Protein AF-A0A8T5S6P5-F1 (afdb_monomer)

Radius of gyration: 13.64 Å; Cα contacts (8 Å, |Δi|>4): 61; chains: 1; bounding box: 29×26×36 Å

Secondary structure (DSSP, 8-state):
--TT-EEEEEEEETTEEEEEEEES-HHHHHHHHHHHHHHHHH-HHHHHHHHHHHHTTPPPPGGG-HHHHHHHIIIII-

Solvent-accessible surface area (backbone atoms only — not comparable to full-atom values): 4843 Å² total; per-residue (Å²): 135,75,89,81,61,64,48,77,48,79,47,79,55,92,95,42,77,48,78,46,79,46,69,77,62,65,69,61,53,49,51,46,49,52,53,48,61,50,49,43,64,70,34,64,68,55,38,49,50,54,50,52,29,60,79,66,75,46,88,81,54,62,89,80,34,60,72,55,49,54,50,50,41,62,64,76,69,103

Sequence (78 aa):
MEFGDYMILLQTVEKFSICYLFKGQTYIAKQKLTQFTEKIKKNTSIWKTLNFYYNTSRVVKLEDLPALESLISEIFIQ

Foldseek 3Di:
DDPPQWDWDWDDQPPDIDIDIDGDDPVLVVVLVVVLSVVCVVPPVNVVVVVVCVVVVHDDDCVNPVVNVVSCCVRPVD

pLDDT: mean 91.38, std 9.77, range [44.91, 97.31]

Mean predicted aligned error: 4.1 Å

Nearest PDB structures (foldseek):
  6wd8-assembly1_L  TM=2.725E-01  e=7.174E+00  Escherichia coli
  4rwa-assembly1_A  TM=2.790E-01  e=8.222E+00  Escherichia coli

Structure (mmCIF, N/CA/C/O backbone):
data_AF-A0A8T5S6P5-F1
#
_entry.id   AF-A0A8T5S6P5-F1
#
loop_
_atom_site.group_PDB
_atom_site.id
_atom_site.type_symbol
_atom_site.label_atom_id
_atom_site.label_alt_id
_atom_site.label_comp_id
_atom_site.label_asym_id
_atom_site.label_entity_id
_atom_site.label_seq_id
_atom_site.pdbx_PDB_ins_code
_atom_site.Cartn_x
_atom_site.Cartn_y
_atom_site.Cartn_z
_atom_site.occupancy
_atom_site.B_iso_or_equiv
_atom_site.auth_seq_id
_atom_site.auth_comp_id
_atom_site.auth_asym_id
_atom_site.auth_atom_id
_atom_site.pdbx_PDB_model_num
ATOM 1 N N . MET A 1 1 ? 6.628 -15.752 -23.282 1.00 44.91 1 MET A N 1
ATOM 2 C CA . MET A 1 1 ? 6.511 -15.343 -21.869 1.00 44.91 1 MET A CA 1
ATOM 3 C C . MET A 1 1 ? 7.870 -15.626 -21.258 1.00 44.91 1 MET A C 1
ATOM 5 O O . MET A 1 1 ? 8.186 -16.789 -21.050 1.00 44.91 1 MET A O 1
ATOM 9 N N . GLU A 1 2 ? 8.734 -14.619 -21.155 1.00 51.84 2 GLU A N 1
ATOM 10 C CA . GLU A 1 2 ? 10.085 -14.821 -20.621 1.00 51.84 2 GLU A CA 1
ATOM 11 C C . GLU A 1 2 ? 10.025 -14.789 -19.091 1.00 51.84 2 GLU A C 1
ATOM 13 O O . GLU A 1 2 ? 9.512 -13.849 -18.482 1.00 51.84 2 GLU A O 1
ATOM 18 N N . PHE A 1 3 ? 10.484 -15.867 -18.460 1.00 53.00 3 PHE A N 1
ATOM 19 C CA . PHE A 1 3 ? 10.648 -15.928 -17.013 1.00 53.00 3 PHE A CA 1
ATOM 20 C C . PHE A 1 3 ? 11.820 -15.018 -16.612 1.00 53.00 3 PHE A C 1
ATOM 22 O O . PHE A 1 3 ? 12.916 -15.172 -17.140 1.00 53.00 3 PHE A O 1
ATOM 29 N N . GLY A 1 4 ? 11.593 -14.082 -15.682 1.00 66.38 4 GLY A N 1
ATOM 30 C CA . GLY A 1 4 ? 12.616 -13.144 -15.183 1.00 66.38 4 GLY A CA 1
ATOM 31 C C . GLY A 1 4 ? 12.318 -11.658 -15.418 1.00 66.38 4 GLY A C 1
ATOM 32 O O . GLY A 1 4 ? 13.032 -10.806 -14.902 1.00 66.38 4 GLY A O 1
ATOM 33 N N . ASP A 1 5 ? 11.243 -11.336 -16.139 1.00 81.50 5 ASP A N 1
ATOM 34 C CA . ASP A 1 5 ? 10.872 -9.953 -16.473 1.00 81.50 5 ASP A CA 1
ATOM 35 C C . ASP A 1 5 ? 10.241 -9.156 -15.322 1.00 81.50 5 ASP A C 1
ATOM 37 O O . ASP A 1 5 ? 10.225 -7.922 -15.344 1.00 81.50 5 ASP A O 1
ATOM 41 N N . TYR A 1 6 ? 9.678 -9.853 -14.336 1.00 89.44 6 TYR A N 1
ATOM 42 C CA . TYR A 1 6 ? 8.981 -9.230 -13.220 1.00 89.44 6 TYR A CA 1
ATOM 43 C C . TYR A 1 6 ? 9.822 -9.284 -11.953 1.00 89.44 6 TYR A C 1
ATOM 45 O O . TYR A 1 6 ? 10.358 -10.324 -11.575 1.00 89.44 6 TYR A O 1
ATOM 53 N N . MET A 1 7 ? 9.881 -8.150 -11.270 1.00 93.31 7 MET A N 1
ATOM 54 C CA . MET A 1 7 ? 10.530 -7.985 -9.980 1.00 93.31 7 MET A CA 1
ATOM 55 C C . MET A 1 7 ? 9.486 -7.679 -8.911 1.00 93.31 7 MET A C 1
ATOM 57 O O . MET A 1 7 ? 8.426 -7.115 -9.191 1.00 93.31 7 MET A O 1
ATOM 61 N N . ILE A 1 8 ? 9.811 -8.036 -7.671 1.00 94.25 8 ILE A N 1
ATOM 62 C CA . ILE A 1 8 ? 8.980 -7.762 -6.500 1.00 94.25 8 ILE A CA 1
ATOM 63 C C . ILE A 1 8 ? 9.699 -6.759 -5.606 1.00 94.25 8 ILE A C 1
ATOM 65 O O . ILE A 1 8 ? 10.866 -6.939 -5.257 1.00 94.25 8 ILE A O 1
ATOM 69 N N . LEU A 1 9 ? 8.974 -5.723 -5.193 1.00 95.75 9 LEU A N 1
ATOM 70 C CA . LEU A 1 9 ? 9.337 -4.893 -4.053 1.00 95.75 9 LEU A CA 1
ATOM 71 C C . LEU A 1 9 ? 8.399 -5.215 -2.894 1.00 95.75 9 LEU A C 1
ATOM 73 O O . LEU A 1 9 ? 7.178 -5.150 -3.035 1.00 95.75 9 LEU A O 1
ATOM 77 N N . LEU A 1 10 ? 8.986 -5.540 -1.746 1.00 95.38 10 LEU A N 1
ATOM 78 C CA . LEU A 1 10 ? 8.279 -5.684 -0.481 1.00 95.38 10 LEU A CA 1
ATOM 79 C C . LEU A 1 10 ? 8.646 -4.507 0.412 1.00 95.38 10 LEU A C 1
ATOM 81 O O . LEU A 1 10 ? 9.825 -4.265 0.672 1.00 95.38 10 LEU A O 1
ATOM 85 N N . GLN A 1 11 ? 7.635 -3.789 0.888 1.00 94.50 11 GLN A N 1
ATOM 86 C CA . GLN A 1 11 ? 7.814 -2.711 1.849 1.00 94.50 11 GLN A CA 1
ATOM 87 C C . GLN A 1 11 ? 6.866 -2.902 3.026 1.00 94.50 11 GLN A C 1
ATOM 89 O O . GLN A 1 11 ? 5.649 -2.995 2.860 1.00 94.50 11 GLN A O 1
ATOM 94 N N . THR A 1 12 ? 7.434 -2.934 4.226 1.00 94.25 12 THR A N 1
ATOM 95 C CA . THR A 1 12 ? 6.661 -2.976 5.465 1.00 94.25 12 THR A CA 1
ATOM 96 C C . THR A 1 12 ? 6.286 -1.561 5.882 1.00 94.25 12 THR A C 1
ATOM 98 O O . THR A 1 12 ? 7.127 -0.663 5.929 1.00 94.25 12 THR A O 1
ATOM 101 N N . VAL A 1 13 ? 5.009 -1.371 6.198 1.00 91.94 13 VAL A N 1
ATOM 102 C CA . VAL A 1 13 ? 4.437 -0.122 6.686 1.00 91.94 13 VAL A CA 1
ATOM 103 C C . VAL A 1 13 ? 3.627 -0.433 7.937 1.00 91.94 13 VAL A C 1
ATOM 105 O O . VAL A 1 13 ? 2.467 -0.836 7.866 1.00 91.94 13 VAL A O 1
ATOM 108 N N . GLU A 1 14 ? 4.255 -0.243 9.097 1.00 91.56 14 GLU A N 1
ATOM 109 C CA . GLU A 1 14 ? 3.689 -0.615 10.399 1.00 91.56 14 GLU A CA 1
ATOM 110 C C . GLU A 1 14 ? 3.220 -2.080 10.413 1.00 91.56 14 GLU A C 1
ATOM 112 O O . GLU A 1 14 ? 4.047 -2.986 10.344 1.00 91.56 14 GLU A O 1
ATOM 117 N N . LYS A 1 15 ? 1.906 -2.316 10.493 1.00 91.50 15 LYS A N 1
ATOM 118 C CA . LYS A 1 15 ? 1.292 -3.648 10.579 1.00 91.50 15 LYS A CA 1
ATOM 119 C C . LYS A 1 15 ? 1.033 -4.287 9.210 1.00 91.50 15 LYS A C 1
ATOM 121 O O . LYS A 1 15 ? 0.559 -5.418 9.153 1.00 91.50 15 LYS A O 1
ATOM 126 N N . PHE A 1 16 ? 1.295 -3.563 8.122 1.00 93.75 16 PHE A N 1
ATOM 127 C CA . PHE A 1 16 ? 1.009 -3.996 6.757 1.00 93.75 16 PHE A CA 1
ATOM 128 C C . PHE A 1 16 ? 2.297 -4.281 5.989 1.00 93.75 16 PHE A C 1
ATOM 130 O O . PHE A 1 16 ? 3.291 -3.568 6.125 1.00 93.75 16 PHE A O 1
ATOM 137 N N . SER A 1 17 ? 2.252 -5.282 5.116 1.00 94.44 17 SER A N 1
ATOM 138 C CA . SER A 1 17 ? 3.269 -5.508 4.091 1.00 94.44 17 SER A CA 1
ATOM 139 C C . SER A 1 17 ? 2.659 -5.220 2.729 1.00 94.44 17 SER A C 1
ATOM 141 O O . SER A 1 17 ? 1.610 -5.763 2.387 1.00 94.44 17 SER A O 1
ATOM 143 N N . ILE A 1 18 ? 3.311 -4.358 1.956 1.00 95.38 18 ILE A N 1
ATOM 144 C CA . ILE A 1 18 ? 2.887 -4.001 0.605 1.00 95.38 18 ILE A CA 1
ATOM 145 C C . ILE A 1 18 ? 3.799 -4.733 -0.369 1.00 95.38 18 ILE A C 1
ATOM 147 O O . ILE A 1 18 ? 5.022 -4.606 -0.299 1.00 95.38 18 ILE A O 1
ATOM 151 N N . CYS A 1 19 ? 3.184 -5.509 -1.258 1.00 95.62 19 CYS A N 1
ATOM 152 C CA . CYS A 1 19 ? 3.854 -6.246 -2.318 1.00 95.62 19 CYS A CA 1
ATOM 153 C C . CYS A 1 19 ? 3.559 -5.567 -3.654 1.00 95.62 19 CYS A C 1
ATOM 155 O O . CYS A 1 19 ? 2.399 -5.464 -4.052 1.00 95.62 19 CYS A O 1
ATOM 157 N N . TYR A 1 20 ? 4.605 -5.103 -4.333 1.00 95.75 20 TYR A N 1
ATOM 158 C CA . TYR A 1 20 ? 4.501 -4.495 -5.652 1.00 95.75 20 TYR A CA 1
ATOM 159 C C . TYR A 1 20 ? 5.258 -5.332 -6.679 1.00 95.75 20 TYR A C 1
ATOM 161 O O . TYR A 1 20 ? 6.488 -5.399 -6.659 1.00 95.75 20 TYR A O 1
ATOM 169 N N . LEU A 1 21 ? 4.499 -5.968 -7.570 1.00 95.06 21 LEU A N 1
ATOM 170 C CA . LEU A 1 21 ? 5.003 -6.705 -8.721 1.00 95.06 21 LEU A CA 1
ATOM 171 C C . LEU A 1 21 ? 5.063 -5.766 -9.930 1.00 95.06 21 LEU A C 1
ATOM 173 O O . LEU A 1 21 ? 4.050 -5.176 -10.303 1.00 95.06 21 LEU A O 1
ATOM 177 N N . PHE A 1 22 ? 6.231 -5.634 -10.551 1.00 93.38 22 PHE A N 1
ATOM 178 C CA . PHE A 1 22 ? 6.436 -4.701 -11.660 1.00 93.38 22 PHE A CA 1
ATOM 179 C C . PHE A 1 22 ? 7.417 -5.251 -12.696 1.00 93.38 22 PHE A C 1
ATOM 181 O O . PHE A 1 22 ? 8.225 -6.125 -12.397 1.00 93.38 22 PHE A O 1
ATOM 188 N N . LYS A 1 23 ? 7.367 -4.693 -13.909 1.00 92.94 23 LYS A N 1
ATOM 189 C CA . LYS A 1 23 ? 8.367 -4.879 -14.969 1.00 92.94 23 LYS A CA 1
ATOM 190 C C . LYS A 1 23 ? 9.001 -3.523 -15.288 1.00 92.94 23 LYS A C 1
ATOM 192 O O . LYS A 1 23 ? 8.310 -2.506 -15.278 1.00 92.94 23 LYS A O 1
ATOM 197 N N . GLY A 1 24 ? 10.302 -3.497 -15.578 1.00 89.88 24 GLY A N 1
ATOM 198 C CA . GLY A 1 24 ? 11.030 -2.276 -15.946 1.00 89.88 24 GLY A CA 1
ATOM 199 C C . GLY A 1 24 ? 11.970 -1.764 -14.853 1.00 89.88 24 GLY A C 1
ATOM 200 O O . GLY A 1 24 ? 12.587 -2.545 -14.138 1.00 89.88 24 GLY A O 1
ATOM 201 N N . GLN A 1 25 ? 12.138 -0.443 -14.746 1.00 91.88 25 GLN A N 1
ATOM 202 C CA . GLN A 1 25 ? 13.190 0.153 -13.913 1.00 91.88 25 GLN A CA 1
ATOM 203 C C . GLN A 1 25 ? 12.859 0.130 -12.412 1.00 91.88 25 GLN A C 1
ATOM 205 O O . GLN A 1 25 ? 11.910 0.773 -11.956 1.00 91.88 25 GLN A O 1
ATOM 210 N N . THR A 1 26 ? 13.717 -0.518 -11.617 1.00 94.06 26 THR A N 1
ATOM 211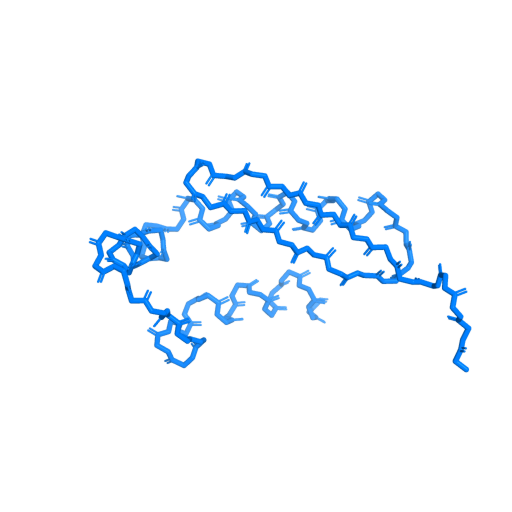 C CA . THR A 1 26 ? 13.571 -0.631 -10.154 1.00 94.06 26 THR A CA 1
ATOM 212 C C . THR A 1 26 ? 13.533 0.715 -9.437 1.00 94.06 26 THR A C 1
ATOM 214 O O . THR A 1 26 ? 12.830 0.851 -8.440 1.00 94.06 26 THR A O 1
ATOM 217 N N . TYR A 1 27 ? 14.266 1.722 -9.9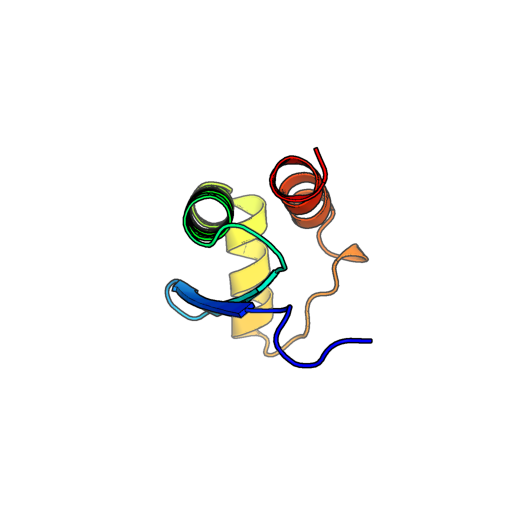23 1.00 95.25 27 TYR A N 1
ATOM 218 C CA . TYR A 1 27 ? 14.269 3.055 -9.314 1.00 95.25 27 TYR A CA 1
ATOM 219 C C . TYR A 1 27 ? 12.879 3.706 -9.363 1.00 95.25 27 TYR A C 1
ATOM 221 O O . TYR A 1 27 ? 12.353 4.104 -8.325 1.00 95.25 27 TYR A O 1
ATOM 229 N N . ILE A 1 28 ? 12.246 3.713 -10.540 1.00 95.19 28 ILE A N 1
ATOM 230 C CA . ILE A 1 28 ? 10.887 4.241 -10.731 1.00 95.19 28 ILE A CA 1
ATOM 231 C C . ILE A 1 28 ? 9.879 3.447 -9.898 1.00 95.19 28 ILE A C 1
ATOM 233 O O . ILE A 1 28 ? 9.021 4.026 -9.234 1.00 95.19 28 ILE A O 1
ATOM 237 N N . ALA A 1 29 ? 10.011 2.119 -9.872 1.00 95.88 29 ALA A N 1
ATOM 238 C CA . ALA A 1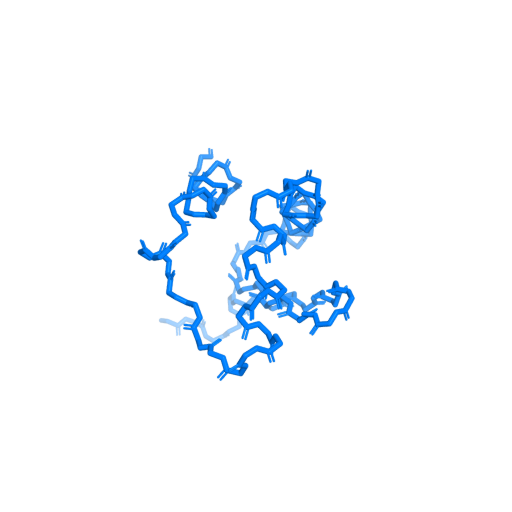 29 ? 9.136 1.270 -9.076 1.00 95.88 29 ALA A CA 1
ATOM 239 C C . ALA A 1 29 ? 9.242 1.562 -7.571 1.00 95.88 29 ALA A C 1
ATOM 241 O O . ALA A 1 29 ? 8.219 1.660 -6.894 1.00 95.88 29 ALA A O 1
ATOM 242 N N . LYS A 1 30 ? 10.462 1.774 -7.059 1.00 96.38 30 LYS A N 1
ATOM 243 C CA . LYS A 1 30 ? 10.689 2.202 -5.672 1.00 96.38 30 LYS A CA 1
ATOM 244 C C . LYS A 1 30 ? 10.082 3.574 -5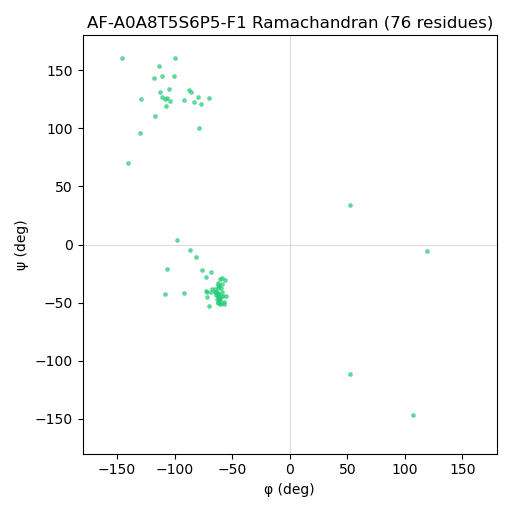.400 1.00 96.38 30 LYS A C 1
ATOM 246 O O . LYS A 1 30 ? 9.443 3.732 -4.370 1.00 96.38 30 LYS A O 1
ATOM 251 N N . GLN A 1 31 ? 10.226 4.544 -6.306 1.00 97.06 31 GLN A N 1
ATOM 252 C CA . GLN A 1 31 ? 9.620 5.869 -6.131 1.00 97.06 31 GLN A CA 1
ATOM 253 C C . GLN A 1 31 ? 8.091 5.797 -6.051 1.00 97.06 31 GLN A C 1
ATOM 255 O O . GLN A 1 31 ? 7.513 6.347 -5.113 1.00 97.06 31 GLN A O 1
ATOM 260 N N . LYS A 1 32 ? 7.444 5.073 -6.976 1.00 97.00 32 LYS A N 1
ATOM 261 C CA . LYS A 1 32 ? 5.987 4.867 -6.959 1.00 97.00 32 LYS A CA 1
ATOM 262 C C . LYS A 1 32 ? 5.531 4.166 -5.676 1.00 97.00 32 LYS A C 1
ATOM 264 O O . LYS A 1 32 ? 4.575 4.606 -5.042 1.00 97.00 32 LYS A O 1
ATOM 269 N N . LEU A 1 33 ? 6.243 3.119 -5.248 1.00 97.31 33 LEU A N 1
ATOM 270 C CA . LEU A 1 33 ? 5.928 2.410 -4.008 1.00 97.31 33 LEU A CA 1
ATOM 271 C C . LEU A 1 33 ? 6.083 3.314 -2.777 1.00 97.31 33 LEU A C 1
ATOM 273 O O . LEU A 1 33 ? 5.159 3.393 -1.970 1.00 97.31 33 LEU A O 1
ATOM 277 N N . THR A 1 34 ? 7.185 4.060 -2.663 1.00 96.44 34 THR A N 1
ATOM 278 C CA . THR A 1 34 ? 7.389 5.031 -1.579 1.00 96.44 34 THR A CA 1
ATOM 279 C C . THR A 1 34 ? 6.261 6.060 -1.553 1.00 96.44 34 THR A C 1
ATOM 281 O O . THR A 1 34 ? 5.629 6.244 -0.512 1.00 96.44 34 THR A O 1
ATOM 284 N N . GLN A 1 35 ? 5.932 6.666 -2.698 1.00 97.12 35 GLN A N 1
ATOM 285 C CA . GLN A 1 35 ? 4.837 7.631 -2.810 1.00 97.12 35 GLN A CA 1
ATOM 286 C C . GLN A 1 35 ? 3.496 7.031 -2.365 1.00 97.12 35 GLN A C 1
ATOM 288 O O . GLN A 1 35 ? 2.757 7.673 -1.615 1.00 97.12 35 GLN A O 1
ATOM 293 N N . PHE A 1 36 ? 3.196 5.798 -2.781 1.00 97.00 36 PHE A N 1
ATOM 294 C CA . PHE A 1 36 ? 1.996 5.080 -2.359 1.00 97.00 36 PHE A CA 1
ATOM 295 C C . PHE A 1 36 ? 1.976 4.891 -0.843 1.00 97.00 36 PHE A C 1
ATOM 297 O O . PHE A 1 36 ? 1.006 5.288 -0.198 1.00 97.00 36 PHE A O 1
ATOM 304 N N . THR A 1 37 ? 3.064 4.376 -0.261 1.00 95.69 37 THR A N 1
ATOM 305 C CA . THR A 1 37 ? 3.165 4.134 1.186 1.00 95.69 37 THR A CA 1
ATOM 306 C C . THR A 1 37 ? 3.030 5.410 2.017 1.00 95.69 37 THR A C 1
ATOM 308 O O . THR A 1 37 ? 2.414 5.398 3.082 1.00 95.69 37 THR A O 1
ATOM 311 N N . GLU A 1 38 ? 3.538 6.541 1.531 1.00 95.38 38 GLU A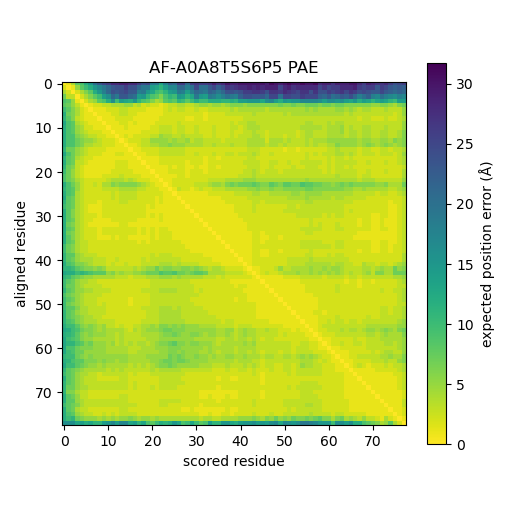 N 1
ATOM 312 C CA . GLU A 1 38 ? 3.360 7.818 2.212 1.00 95.38 38 GLU A CA 1
ATOM 313 C C . GLU A 1 38 ? 1.925 8.333 2.112 1.00 95.38 38 GLU A C 1
ATOM 315 O O . GLU A 1 38 ? 1.358 8.782 3.113 1.00 95.38 38 GLU A O 1
ATOM 320 N N . LYS A 1 39 ? 1.322 8.283 0.918 1.00 95.88 39 LYS A N 1
ATOM 321 C CA . LYS A 1 39 ? -0.031 8.801 0.697 1.00 95.88 39 LYS A CA 1
ATOM 322 C C . LYS A 1 39 ? -1.089 7.979 1.432 1.00 95.88 39 LYS A C 1
ATOM 324 O O . LYS A 1 39 ? -1.986 8.584 2.015 1.00 95.88 39 LYS A O 1
ATOM 329 N N . ILE A 1 40 ? -0.967 6.648 1.496 1.00 95.25 40 ILE A N 1
ATOM 330 C CA . ILE A 1 40 ? -1.894 5.824 2.294 1.00 95.25 40 ILE A CA 1
ATOM 331 C C . ILE A 1 40 ? -1.823 6.177 3.783 1.00 95.25 40 ILE A C 1
ATOM 333 O O . ILE A 1 40 ? -2.863 6.220 4.430 1.00 95.25 40 ILE A O 1
ATOM 337 N N . LYS A 1 41 ? -0.631 6.477 4.324 1.00 92.56 41 LYS A N 1
ATOM 338 C CA . LYS A 1 41 ? -0.462 6.861 5.734 1.00 92.56 41 LYS A CA 1
ATOM 339 C C . LYS A 1 41 ? -1.011 8.255 6.022 1.00 92.56 41 LYS A C 1
ATOM 341 O O . LYS A 1 41 ? -1.611 8.476 7.069 1.00 92.56 41 LYS A O 1
ATOM 346 N N . LYS A 1 42 ? -0.776 9.204 5.110 1.00 93.88 42 LYS A N 1
ATOM 347 C CA . LYS A 1 42 ? -1.225 10.600 5.239 1.00 93.88 42 LYS A CA 1
ATOM 348 C C . LYS A 1 42 ? -2.739 10.734 5.025 1.00 93.88 42 LYS A C 1
ATOM 350 O O . LYS A 1 42 ? -3.361 11.624 5.600 1.00 93.88 42 LYS A O 1
ATOM 355 N N . ASN A 1 43 ? -3.349 9.848 4.237 1.00 92.50 43 ASN A N 1
ATOM 356 C CA . ASN A 1 43 ? -4.792 9.824 4.032 1.00 92.50 43 ASN A CA 1
ATOM 357 C C . ASN A 1 43 ? -5.499 9.155 5.222 1.00 92.50 43 ASN A C 1
ATOM 359 O O . ASN A 1 43 ? -5.574 7.931 5.328 1.00 92.50 43 ASN A O 1
ATOM 363 N N . THR A 1 44 ? -6.059 9.977 6.112 1.00 88.81 44 THR A N 1
ATOM 364 C CA . THR A 1 44 ? -6.720 9.503 7.336 1.00 88.81 44 THR A CA 1
ATOM 365 C C . THR A 1 44 ? -7.910 8.584 7.070 1.00 88.81 44 THR A C 1
ATOM 367 O O . THR A 1 44 ? -8.162 7.707 7.891 1.00 88.81 44 THR A O 1
ATOM 370 N N . SER A 1 45 ? -8.624 8.741 5.952 1.00 92.81 45 SER A N 1
ATOM 371 C CA . SER A 1 45 ? -9.746 7.865 5.596 1.00 92.81 45 SER A CA 1
ATOM 372 C C . SER A 1 45 ? -9.248 6.469 5.220 1.00 92.81 45 SER A C 1
ATOM 374 O O . SER A 1 45 ? -9.651 5.491 5.849 1.00 92.81 45 SER A O 1
ATOM 376 N N . ILE A 1 46 ? -8.295 6.377 4.284 1.00 94.88 46 ILE A N 1
ATOM 377 C CA . ILE A 1 46 ? -7.701 5.098 3.862 1.00 94.88 46 ILE A CA 1
ATOM 378 C C . ILE A 1 46 ? -7.050 4.402 5.061 1.00 94.88 46 ILE A C 1
ATOM 380 O O . ILE A 1 46 ? -7.347 3.240 5.339 1.00 94.88 46 ILE A O 1
ATOM 384 N N . TRP A 1 47 ? -6.209 5.117 5.815 1.00 94.88 47 TRP A N 1
ATOM 385 C CA . TRP A 1 47 ? -5.462 4.529 6.926 1.00 94.88 47 TRP A CA 1
ATOM 386 C C . TRP A 1 47 ? -6.367 4.020 8.050 1.00 94.88 47 TRP A C 1
ATOM 388 O O . TRP A 1 47 ? -6.133 2.938 8.595 1.00 94.88 47 TRP A O 1
ATOM 398 N N . LYS A 1 48 ? -7.422 4.770 8.404 1.00 93.75 48 LYS A N 1
ATOM 399 C CA . LYS A 1 48 ? -8.391 4.336 9.422 1.00 93.75 48 LYS A CA 1
ATOM 400 C C . LYS A 1 48 ? -9.146 3.092 8.973 1.00 93.75 48 LYS A C 1
ATOM 402 O O . LYS A 1 48 ? -9.284 2.168 9.773 1.00 93.75 48 LYS A O 1
ATOM 407 N N . THR A 1 49 ? -9.580 3.042 7.715 1.00 94.00 49 THR A N 1
ATOM 408 C CA . THR A 1 49 ? -10.274 1.869 7.179 1.00 94.00 49 THR A CA 1
ATOM 409 C C . THR A 1 49 ? -9.364 0.645 7.200 1.00 94.00 49 THR A C 1
ATOM 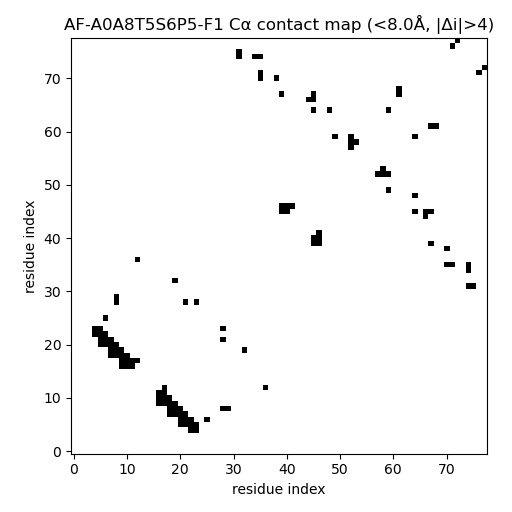411 O O . THR A 1 49 ? -9.738 -0.368 7.781 1.00 94.00 49 THR A O 1
ATOM 414 N N . LEU A 1 50 ? -8.133 0.739 6.688 1.00 94.06 50 LEU A N 1
ATOM 415 C CA . LEU A 1 50 ? -7.187 -0.385 6.721 1.00 94.06 50 LEU A CA 1
ATOM 416 C C . LEU A 1 50 ? -6.960 -0.910 8.148 1.00 94.06 50 LEU A C 1
ATOM 418 O O . LEU A 1 50 ? -7.007 -2.118 8.378 1.00 94.06 50 LEU A O 1
ATOM 422 N N . ASN A 1 51 ? -6.784 -0.016 9.126 1.00 94.38 51 ASN A N 1
ATOM 423 C CA . ASN A 1 51 ? -6.634 -0.409 10.529 1.00 94.38 51 ASN A CA 1
ATOM 424 C C . ASN A 1 51 ? -7.897 -1.063 11.112 1.00 94.38 51 ASN A C 1
ATOM 426 O O . ASN A 1 51 ? -7.786 -2.013 11.884 1.00 94.38 51 ASN A O 1
ATOM 430 N N . PHE A 1 52 ? -9.090 -0.585 10.753 1.00 94.62 52 PHE A N 1
ATOM 431 C CA . PHE A 1 52 ? -10.348 -1.201 11.176 1.00 94.62 52 PHE A CA 1
ATOM 432 C C . PHE A 1 52 ? -10.467 -2.644 10.663 1.00 94.62 52 PHE A C 1
ATOM 434 O O . PHE A 1 52 ? -10.762 -3.553 11.440 1.00 94.62 52 PHE A O 1
ATOM 441 N N . TYR A 1 53 ? -10.180 -2.873 9.380 1.00 94.25 53 TYR A N 1
ATOM 442 C CA . TYR A 1 53 ? -10.212 -4.211 8.783 1.00 94.25 53 TYR A CA 1
ATOM 443 C C . TYR A 1 53 ? -9.147 -5.132 9.390 1.00 94.25 53 TYR A C 1
ATOM 445 O O . TYR A 1 53 ? -9.454 -6.270 9.742 1.00 94.25 53 TYR A O 1
ATOM 453 N N . TYR A 1 54 ? -7.937 -4.615 9.626 1.00 94.44 54 TYR A N 1
ATOM 454 C CA . TYR A 1 54 ? -6.883 -5.342 10.337 1.00 94.44 54 TYR A CA 1
ATOM 455 C C . TYR A 1 54 ? -7.339 -5.789 11.736 1.00 94.44 54 TYR A C 1
ATOM 457 O O . TYR A 1 54 ? -7.260 -6.970 12.069 1.00 94.44 54 TYR A O 1
ATOM 465 N N . ASN A 1 55 ? -7.880 -4.865 12.537 1.00 96.12 55 ASN A N 1
ATOM 466 C CA . ASN A 1 55 ? -8.310 -5.148 13.911 1.00 96.12 55 ASN A CA 1
ATOM 467 C C . ASN A 1 55 ? -9.527 -6.086 13.982 1.00 96.12 55 ASN A C 1
ATOM 469 O O . ASN A 1 55 ? -9.746 -6.722 15.008 1.00 96.12 55 ASN A O 1
ATOM 473 N N . THR A 1 56 ? -10.329 -6.157 12.918 1.00 96.44 56 THR A N 1
ATOM 474 C CA . THR A 1 56 ? -11.505 -7.037 12.835 1.00 96.44 56 THR A CA 1
ATOM 475 C C . THR A 1 56 ? -11.221 -8.340 12.087 1.00 96.44 56 THR A C 1
ATOM 477 O O . THR A 1 56 ? -12.141 -9.132 11.891 1.00 96.44 56 THR A O 1
ATOM 480 N N . SER A 1 57 ? -9.967 -8.569 11.671 1.00 94.44 57 SER A N 1
ATOM 481 C CA . SER A 1 57 ? -9.547 -9.723 10.863 1.00 94.44 57 SER A CA 1
ATOM 482 C C . SER A 1 57 ? -10.395 -9.912 9.600 1.00 94.44 57 SER A C 1
ATOM 484 O O . SER A 1 57 ? -10.661 -11.034 9.170 1.00 94.44 57 SER A O 1
ATOM 486 N N . ARG A 1 58 ? -10.839 -8.801 9.005 1.00 93.88 58 ARG A N 1
ATOM 487 C CA . ARG A 1 58 ? -11.635 -8.791 7.778 1.00 93.88 58 ARG A CA 1
ATOM 488 C C . ARG A 1 58 ? -10.758 -8.472 6.58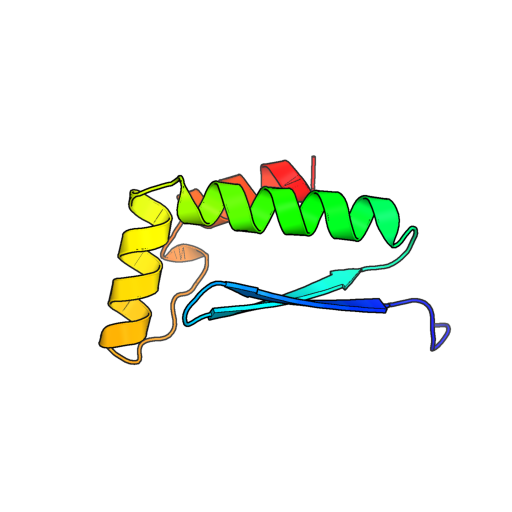1 1.00 93.88 58 ARG A 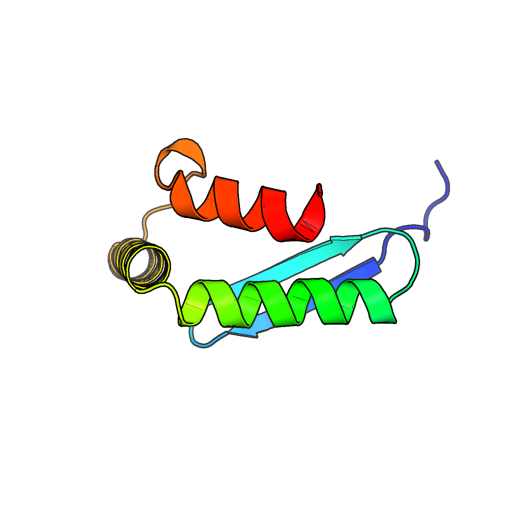C 1
ATOM 490 O O . ARG A 1 58 ? -9.848 -7.651 6.656 1.00 93.88 58 ARG A O 1
ATOM 497 N N . VAL A 1 59 ? -11.090 -9.088 5.454 1.00 92.19 59 VAL A N 1
ATOM 498 C CA . VAL A 1 59 ? -10.508 -8.729 4.162 1.00 92.19 59 VAL A CA 1
ATOM 499 C C . VAL A 1 59 ? -11.228 -7.489 3.649 1.00 92.19 59 VAL A C 1
ATOM 501 O O . VAL A 1 59 ? -12.454 -7.476 3.583 1.00 92.19 59 VAL A O 1
ATOM 504 N N . VAL A 1 60 ? -10.463 -6.456 3.306 1.00 91.00 60 VAL A N 1
ATOM 505 C CA . VAL A 1 60 ? -10.970 -5.295 2.571 1.00 91.00 60 VAL A CA 1
ATOM 506 C C . VAL A 1 60 ? -10.865 -5.589 1.082 1.00 91.00 60 VAL A C 1
ATOM 508 O O . VAL A 1 60 ? -9.821 -6.060 0.619 1.00 91.00 60 VAL A O 1
ATOM 511 N N . LYS A 1 61 ? -11.925 -5.325 0.323 1.00 90.75 61 LYS A N 1
ATOM 512 C CA . LYS A 1 61 ? -11.853 -5.332 -1.135 1.00 90.75 61 LYS A CA 1
ATOM 513 C C . LYS A 1 61 ? -11.735 -3.906 -1.652 1.00 90.75 61 LYS A C 1
ATOM 515 O O . LYS A 1 61 ? -12.071 -2.947 -0.964 1.00 90.75 61 LYS A 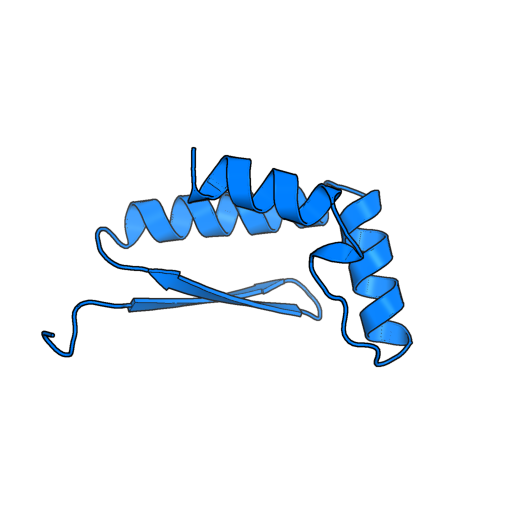O 1
ATOM 520 N N . LEU A 1 62 ? -11.259 -3.764 -2.885 1.00 89.75 62 LEU A N 1
ATOM 521 C CA . LEU A 1 62 ? -11.078 -2.448 -3.492 1.00 89.75 62 LEU A CA 1
ATOM 522 C C . LEU A 1 62 ? -12.412 -1.691 -3.641 1.00 89.75 62 LEU A C 1
ATOM 524 O O . LEU A 1 62 ? -12.458 -0.491 -3.389 1.00 89.75 62 LEU A O 1
ATOM 528 N N . GLU A 1 63 ? -13.495 -2.422 -3.925 1.00 89.50 63 GLU A N 1
ATOM 529 C CA . GLU A 1 63 ? -14.877 -1.916 -3.975 1.00 89.50 63 GLU A CA 1
ATOM 530 C C . GLU A 1 63 ? -15.348 -1.282 -2.652 1.00 89.50 63 GLU A C 1
ATOM 532 O O . GLU A 1 63 ? -16.134 -0.337 -2.665 1.00 89.50 63 GLU A O 1
ATOM 537 N N . ASP A 1 64 ? -14.813 -1.733 -1.513 1.00 87.25 64 ASP A N 1
ATOM 538 C CA . ASP A 1 64 ? -15.148 -1.203 -0.185 1.00 87.25 64 ASP A CA 1
ATOM 539 C C . ASP A 1 64 ? -14.373 0.084 0.151 1.00 87.25 64 ASP A C 1
ATOM 541 O O . ASP A 1 64 ? -14.646 0.739 1.163 1.00 87.25 64 ASP A O 1
ATOM 545 N N . LEU A 1 65 ? -13.368 0.442 -0.660 1.00 92.12 65 LEU A N 1
ATOM 546 C CA . LEU A 1 65 ? -12.484 1.578 -0.410 1.00 92.12 65 LEU A CA 1
ATOM 547 C C . LEU A 1 65 ? -12.140 2.349 -1.702 1.00 92.12 65 LEU A C 1
ATOM 549 O O . LEU A 1 65 ? -10.974 2.376 -2.104 1.00 92.12 65 LEU A O 1
ATOM 553 N N . PRO A 1 66 ? -13.103 3.076 -2.308 1.00 93.25 66 PRO A N 1
ATOM 554 C CA . PRO A 1 66 ? -12.887 3.822 -3.558 1.00 93.25 66 PRO A CA 1
ATOM 555 C C . PRO A 1 66 ? -11.728 4.831 -3.500 1.00 93.25 66 PRO A C 1
ATOM 557 O O . PRO A 1 66 ? -11.037 5.076 -4.487 1.00 93.25 66 PRO A O 1
ATOM 560 N N . ALA A 1 67 ? -11.460 5.402 -2.321 1.00 93.06 67 ALA A N 1
ATOM 561 C CA . ALA A 1 67 ? -10.321 6.298 -2.119 1.00 93.06 67 ALA A CA 1
ATOM 562 C C . ALA A 1 67 ? -8.967 5.600 -2.352 1.00 93.06 67 ALA A C 1
ATOM 564 O O . ALA A 1 67 ? -8.022 6.231 -2.827 1.00 93.06 67 ALA A O 1
ATOM 565 N N . LEU A 1 68 ? -8.866 4.305 -2.035 1.00 94.56 68 LEU A N 1
ATOM 566 C CA . LEU A 1 68 ? -7.674 3.505 -2.305 1.00 94.56 68 LEU A CA 1
ATOM 567 C C . LEU A 1 68 ? -7.537 3.208 -3.801 1.00 94.56 68 LEU A C 1
ATOM 569 O O . LEU A 1 68 ? -6.435 3.309 -4.330 1.00 94.56 68 LEU A O 1
ATOM 573 N N . GLU A 1 69 ? -8.637 2.907 -4.491 1.00 93.81 69 GLU A N 1
ATOM 574 C CA . GLU A 1 69 ? -8.645 2.707 -5.946 1.00 93.81 69 GLU A CA 1
ATOM 575 C C . GLU A 1 69 ? -8.181 3.951 -6.701 1.00 93.81 69 GLU A C 1
ATOM 577 O O . GLU A 1 69 ? -7.301 3.873 -7.564 1.00 93.81 69 GLU A O 1
ATOM 582 N N . SER A 1 70 ? -8.715 5.115 -6.322 1.00 94.12 70 SER A N 1
ATOM 583 C CA . SER A 1 70 ? -8.305 6.394 -6.898 1.00 94.12 70 SER A CA 1
ATOM 584 C C . SER A 1 70 ? -6.812 6.646 -6.688 1.00 94.12 70 SER A C 1
ATOM 586 O O . SER A 1 70 ? -6.137 7.102 -7.607 1.00 94.12 70 SER A O 1
ATOM 588 N N . LEU A 1 71 ? -6.285 6.324 -5.503 1.00 95.69 71 LEU A N 1
ATOM 589 C CA . LEU A 1 71 ? -4.870 6.498 -5.184 1.00 95.69 71 LEU A CA 1
ATOM 590 C C . LEU A 1 71 ? -3.965 5.539 -5.973 1.00 95.69 71 LEU A C 1
ATOM 592 O O . LEU A 1 71 ? -2.897 5.937 -6.435 1.00 95.69 71 LEU A O 1
ATOM 596 N N . ILE A 1 72 ? -4.376 4.277 -6.128 1.00 95.31 72 ILE A N 1
ATOM 597 C CA . ILE A 1 72 ? -3.650 3.295 -6.945 1.00 95.31 72 ILE A CA 1
ATOM 598 C C . ILE A 1 72 ? -3.600 3.772 -8.399 1.00 95.31 72 ILE A C 1
ATOM 600 O O . ILE A 1 72 ? -2.532 3.760 -9.012 1.00 95.31 72 ILE A O 1
ATOM 604 N N . SER A 1 73 ? -4.732 4.241 -8.925 1.00 95.19 73 SER A N 1
ATOM 605 C CA . SER A 1 73 ? -4.839 4.728 -10.302 1.00 95.19 73 SER A CA 1
ATOM 606 C C . SER A 1 73 ? -3.950 5.947 -10.550 1.00 95.19 73 SER A C 1
ATOM 608 O O . SER A 1 73 ? -3.220 5.975 -11.538 1.00 95.19 73 SER A O 1
ATOM 610 N N . GLU A 1 74 ? -3.941 6.909 -9.622 1.00 96.06 74 GLU A N 1
ATOM 611 C CA . GLU A 1 74 ? -3.102 8.114 -9.696 1.00 96.06 74 GLU A CA 1
ATOM 612 C C . GLU A 1 74 ? -1.599 7.787 -9.756 1.00 96.06 74 GLU A C 1
ATOM 614 O O . GLU A 1 74 ? -0.839 8.466 -10.436 1.00 96.06 74 GLU A O 1
ATOM 619 N N . ILE A 1 75 ? -1.140 6.766 -9.027 1.00 96.19 75 ILE A N 1
ATOM 620 C CA . ILE A 1 75 ? 0.299 6.488 -8.887 1.00 96.19 75 ILE A CA 1
ATOM 621 C C . ILE A 1 75 ? 0.803 5.510 -9.948 1.00 96.19 75 ILE A C 1
ATOM 623 O O . ILE A 1 75 ? 1.924 5.645 -10.451 1.00 96.19 75 ILE A O 1
ATOM 627 N N . PHE A 1 76 ? 0.031 4.467 -10.245 1.00 94.38 76 PHE A N 1
ATOM 628 C CA . PHE A 1 76 ? 0.521 3.328 -11.021 1.00 94.38 76 PHE A CA 1
ATOM 629 C C . PHE A 1 76 ? -0.010 3.280 -12.454 1.00 94.38 76 PHE A C 1
ATOM 631 O O . PHE A 1 76 ? 0.648 2.647 -13.279 1.00 94.38 76 PHE A O 1
ATOM 638 N N . ILE A 1 77 ? -1.134 3.942 -12.751 1.00 89.38 77 ILE A N 1
ATOM 639 C CA . ILE A 1 77 ? -1.806 3.874 -14.060 1.00 89.38 77 ILE A CA 1
ATOM 640 C C . ILE A 1 77 ? -1.656 5.181 -14.846 1.00 89.38 77 ILE A C 1
ATOM 642 O O . ILE A 1 77 ? -1.409 5.123 -16.050 1.00 89.38 77 ILE A O 1
ATOM 646 N N . GLN A 1 78 ? -1.805 6.329 -14.179 1.00 65.00 78 GLN A N 1
ATOM 647 C CA . GLN A 1 78 ? -1.467 7.643 -14.742 1.00 65.00 78 GLN A CA 1
ATOM 648 C C . GLN A 1 78 ? 0.055 7.834 -14.837 1.00 65.00 78 GLN A C 1
ATOM 650 O O . GLN A 1 78 ? 0.468 8.539 -15.783 1.00 65.00 78 GLN A O 1
#